Protein AF-A0A351L4I7-F1 (afdb_monomer)

Secondary structure (DSSP, 8-state):
---HHHHHHHHHTTS-HHHHHHHHHHHHHHHHHS-S-PPPPGGGGGGGTT-S-HHHHHHHHHHIIIIIS---TT--

Mean predicted aligned error: 12.72 Å

Foldseek 3Di:
DDDPVVVVVVVLVPDDPVVVVVVVVVVVVVVVVPPPDPDDDVVVCVVVVVVQDPVNVVVVVVCCVPPPVPPPPPVD

pLDDT: mean 85.95, std 10.95, range [58.47, 95.81]

Structure (mmCIF, N/CA/C/O backbone):
data_AF-A0A351L4I7-F1
#
_entry.id   AF-A0A351L4I7-F1
#
loop_
_atom_site.group_PDB
_atom_site.id
_atom_site.type_symbol
_atom_site.label_atom_id
_atom_site.label_alt_id
_atom_site.label_comp_id
_atom_site.label_asym_id
_atom_site.label_entity_id
_atom_site.label_seq_id
_atom_site.pdbx_PDB_ins_code
_atom_site.Cartn_x
_atom_site.Cartn_y
_atom_site.Cartn_z
_atom_site.occupancy
_atom_site.B_iso_or_equiv
_atom_site.auth_seq_id
_atom_site.auth_comp_id
_atom_site.auth_asym_id
_atom_site.auth_atom_id
_atom_site.pdbx_PDB_model_num
ATOM 1 N N . MET A 1 1 ? -0.204 12.681 -27.938 1.00 72.50 1 MET A N 1
ATOM 2 C CA . MET A 1 1 ? 0.619 12.667 -26.709 1.00 72.50 1 MET A CA 1
ATOM 3 C C . MET A 1 1 ? 0.871 11.207 -26.366 1.00 72.50 1 MET A C 1
ATOM 5 O O . MET A 1 1 ? -0.100 10.469 -26.277 1.00 72.50 1 MET A O 1
ATOM 9 N N . GLN A 1 2 ? 2.126 10.764 -26.311 1.00 78.06 2 GLN A N 1
ATOM 10 C CA . GLN A 1 2 ? 2.459 9.349 -26.109 1.00 78.06 2 GLN A CA 1
ATOM 11 C C . GLN A 1 2 ? 2.250 8.945 -24.641 1.00 78.06 2 GLN A C 1
ATOM 13 O O . GLN A 1 2 ? 2.517 9.753 -23.746 1.00 78.06 2 GLN A O 1
ATOM 18 N N . SER A 1 3 ? 1.761 7.727 -24.385 1.00 95.06 3 SER A N 1
ATOM 19 C CA . SER A 1 3 ? 1.514 7.277 -23.013 1.00 95.06 3 SER A CA 1
ATOM 20 C C . SER A 1 3 ? 2.831 7.061 -22.259 1.00 95.06 3 SER A C 1
ATOM 22 O O . SER A 1 3 ? 3.872 6.759 -22.848 1.00 95.06 3 SER A O 1
ATOM 24 N N . THR A 1 4 ? 2.806 7.198 -20.931 1.00 93.56 4 THR A N 1
ATOM 25 C CA . THR A 1 4 ? 3.976 6.902 -20.086 1.00 93.56 4 THR A CA 1
ATOM 26 C C . THR A 1 4 ? 4.466 5.467 -20.284 1.00 93.56 4 THR A C 1
ATOM 28 O O . THR A 1 4 ? 5.671 5.238 -20.259 1.00 93.56 4 THR A O 1
ATOM 31 N N . ARG A 1 5 ? 3.553 4.520 -20.544 1.00 94.44 5 ARG A N 1
ATOM 32 C CA . ARG A 1 5 ? 3.881 3.117 -20.820 1.00 94.44 5 ARG A CA 1
ATOM 33 C C . ARG A 1 5 ? 4.723 2.973 -22.086 1.00 94.44 5 ARG A C 1
ATOM 35 O O . ARG A 1 5 ? 5.775 2.347 -22.034 1.00 94.44 5 ARG A O 1
ATOM 42 N N . ASP A 1 6 ? 4.306 3.593 -23.185 1.00 95.25 6 ASP A N 1
ATOM 43 C CA . ASP A 1 6 ? 5.013 3.463 -24.468 1.00 95.25 6 ASP A CA 1
ATOM 44 C C . ASP A 1 6 ? 6.415 4.085 -24.389 1.00 95.25 6 ASP A C 1
ATOM 46 O O . ASP A 1 6 ? 7.391 3.505 -24.851 1.00 95.25 6 ASP A O 1
ATOM 50 N N . ARG A 1 7 ? 6.541 5.217 -23.683 1.00 94.81 7 ARG A N 1
ATOM 51 C CA . ARG A 1 7 ? 7.833 5.873 -23.418 1.00 94.81 7 ARG A CA 1
ATOM 52 C C . ARG A 1 7 ? 8.787 5.023 -22.572 1.00 94.81 7 ARG A C 1
ATOM 54 O O . ARG A 1 7 ? 9.992 5.276 -22.592 1.00 94.81 7 ARG A O 1
ATOM 61 N N . ILE A 1 8 ? 8.269 4.112 -21.747 1.00 93.88 8 ILE A N 1
ATOM 62 C CA . ILE A 1 8 ? 9.092 3.169 -20.979 1.00 93.88 8 ILE A CA 1
ATOM 63 C C . ILE A 1 8 ? 9.577 2.063 -21.914 1.00 93.88 8 ILE A C 1
ATOM 65 O O . ILE A 1 8 ? 10.780 1.828 -21.967 1.00 93.88 8 ILE A O 1
ATOM 69 N N . LEU A 1 9 ? 8.677 1.460 -22.698 1.00 93.88 9 LEU A N 1
ATOM 70 C CA . LEU A 1 9 ? 9.011 0.380 -23.636 1.00 93.88 9 LEU A CA 1
ATOM 71 C C . LEU A 1 9 ? 10.114 0.793 -24.624 1.00 93.88 9 LEU A C 1
ATOM 73 O O . LEU A 1 9 ? 11.126 0.109 -24.719 1.00 93.88 9 LEU A O 1
ATOM 77 N N . GLU A 1 10 ? 10.004 1.978 -25.234 1.00 94.31 10 GLU A N 1
ATOM 78 C CA . GLU A 1 10 ? 11.028 2.492 -26.162 1.00 94.31 10 GLU A CA 1
ATOM 79 C C . GLU A 1 10 ? 12.426 2.645 -25.538 1.00 94.31 10 GLU A C 1
ATOM 81 O O . GLU A 1 10 ? 13.438 2.616 -26.243 1.00 94.31 10 GLU A O 1
ATOM 86 N N . ARG A 1 11 ? 12.501 2.867 -24.219 1.00 93.69 11 ARG A N 1
ATOM 87 C CA . ARG A 1 11 ? 13.779 2.967 -23.504 1.00 93.69 11 ARG A CA 1
ATOM 88 C C . ARG A 1 11 ? 14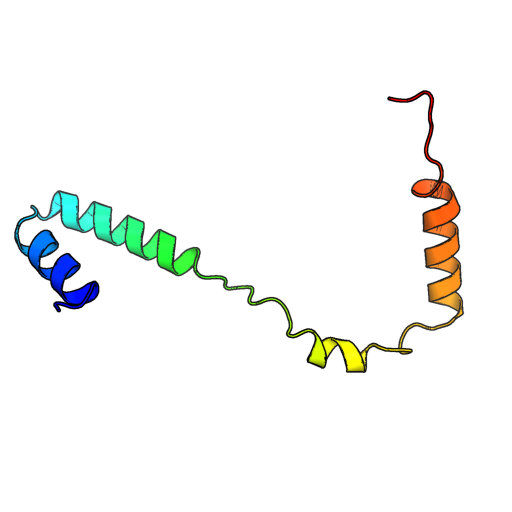.329 1.596 -23.145 1.00 93.69 11 ARG A C 1
ATOM 90 O O . ARG A 1 11 ? 15.543 1.436 -23.191 1.00 93.69 11 ARG A O 1
ATOM 97 N N . LEU A 1 12 ? 13.460 0.640 -22.812 1.00 94.00 12 LEU A N 1
ATOM 98 C CA . LEU A 1 12 ? 13.856 -0.731 -22.487 1.00 94.00 12 LEU A CA 1
ATOM 99 C C . LEU A 1 12 ? 14.475 -1.440 -23.697 1.00 94.00 12 LEU A C 1
ATOM 101 O O . LEU A 1 12 ? 15.500 -2.092 -23.535 1.00 94.00 12 LEU A O 1
ATOM 105 N N . ASP A 1 13 ? 13.950 -1.215 -24.906 1.00 93.25 13 ASP A N 1
ATOM 106 C CA . ASP A 1 13 ? 1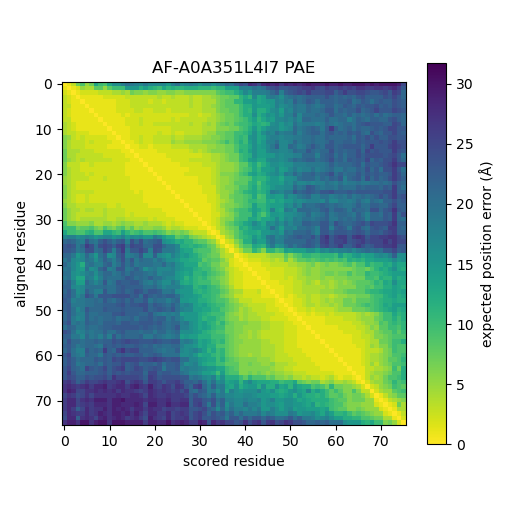4.448 -1.840 -26.147 1.00 93.25 13 ASP A CA 1
ATOM 107 C C . ASP A 1 13 ? 15.923 -1.529 -26.469 1.00 93.25 13 ASP A C 1
ATOM 109 O O . ASP A 1 13 ? 16.540 -2.188 -27.305 1.00 93.25 13 ASP A O 1
ATOM 113 N N . ARG A 1 14 ? 16.506 -0.504 -25.837 1.00 94.19 14 ARG A N 1
ATOM 114 C CA . ARG A 1 14 ? 17.892 -0.065 -26.070 1.00 94.19 14 ARG A CA 1
ATOM 115 C C . ARG A 1 14 ? 18.875 -0.568 -25.016 1.00 94.19 14 ARG A C 1
ATOM 117 O O . ARG A 1 14 ? 20.061 -0.251 -25.109 1.00 94.19 14 ARG A O 1
ATOM 124 N N . LEU A 1 15 ? 18.396 -1.274 -23.993 1.00 94.38 15 LEU A N 1
ATOM 125 C CA . LEU A 1 15 ? 19.213 -1.692 -22.860 1.00 94.38 15 LEU A CA 1
ATOM 126 C C . LEU A 1 15 ? 19.744 -3.120 -23.040 1.00 94.38 15 LEU A C 1
ATOM 128 O O . LEU A 1 15 ? 19.061 -3.968 -23.610 1.00 94.38 15 LEU A O 1
ATOM 132 N N . PRO A 1 16 ? 20.955 -3.410 -22.537 1.00 95.81 16 PRO A N 1
ATOM 133 C CA . PRO A 1 16 ? 21.473 -4.768 -22.482 1.00 95.81 16 PRO A CA 1
ATOM 134 C C . PRO A 1 16 ? 20.728 -5.610 -21.435 1.00 95.81 16 PRO A C 1
ATOM 136 O O . PRO A 1 16 ? 20.236 -5.096 -20.430 1.00 95.81 16 PRO A O 1
ATOM 139 N N . GLU A 1 17 ? 20.736 -6.927 -21.633 1.00 94.00 17 GLU A N 1
ATOM 140 C CA . GLU A 1 17 ? 20.021 -7.909 -20.803 1.00 94.00 17 GLU A CA 1
ATOM 141 C C . GLU A 1 17 ? 20.340 -7.804 -19.301 1.00 94.00 17 GLU A C 1
ATOM 143 O O . GLU A 1 17 ? 19.467 -7.962 -18.451 1.00 94.00 17 GLU A O 1
ATOM 148 N N . THR A 1 18 ? 21.586 -7.490 -18.940 1.00 95.06 18 THR A N 1
ATOM 149 C CA . THR A 1 18 ? 21.988 -7.327 -17.534 1.00 95.06 18 THR A CA 1
ATOM 150 C C . THR A 1 18 ? 21.238 -6.184 -16.850 1.00 95.06 18 THR A C 1
ATOM 152 O O . THR A 1 18 ? 20.764 -6.345 -15.730 1.00 95.06 18 THR A O 1
ATOM 155 N N . MET A 1 19 ? 21.052 -5.060 -17.547 1.00 95.06 19 MET A N 1
ATOM 156 C CA . MET A 1 19 ? 20.297 -3.912 -17.038 1.00 95.06 19 MET A CA 1
ATOM 157 C C . MET A 1 19 ? 18.791 -4.185 -17.027 1.00 95.06 19 MET A C 1
ATOM 159 O O . MET A 1 19 ? 18.092 -3.725 -16.128 1.00 95.06 19 MET A O 1
ATOM 163 N N . LEU A 1 20 ? 18.278 -4.958 -17.990 1.00 95.56 20 LEU A N 1
ATOM 164 C CA . LEU A 1 20 ? 16.877 -5.390 -17.979 1.00 95.56 20 LEU A CA 1
ATOM 165 C C . LEU A 1 20 ? 16.563 -6.258 -16.753 1.00 95.56 20 LEU A C 1
ATOM 167 O O . LEU A 1 20 ? 15.513 -6.078 -16.139 1.00 95.56 20 LEU A O 1
ATOM 171 N N . ASN A 1 21 ? 17.493 -7.125 -16.340 1.00 95.75 21 ASN A N 1
ATOM 172 C CA . ASN A 1 21 ? 17.356 -7.915 -15.114 1.00 95.75 21 ASN A CA 1
ATOM 173 C C . ASN A 1 21 ? 17.324 -7.045 -13.847 1.00 95.75 21 ASN A C 1
ATOM 175 O O . ASN A 1 21 ? 16.500 -7.279 -12.963 1.00 95.75 21 ASN A O 1
ATOM 179 N N . GLU A 1 22 ? 18.167 -6.012 -13.763 1.00 95.44 22 GLU A N 1
ATOM 180 C CA . GLU A 1 22 ? 18.126 -5.044 -12.653 1.00 95.44 22 GLU A CA 1
ATOM 181 C C . GLU A 1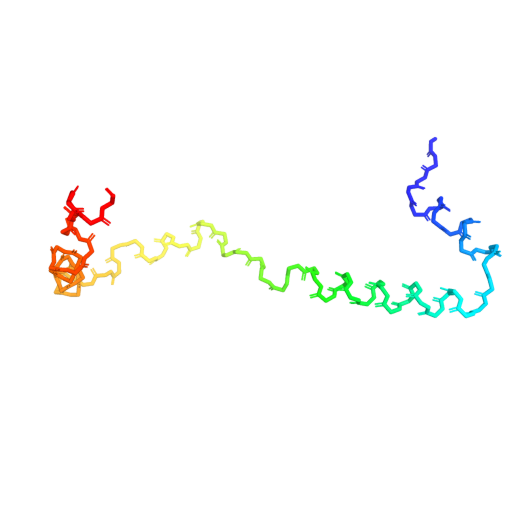 22 ? 16.792 -4.281 -12.614 1.00 95.44 22 GLU A C 1
ATOM 183 O O . GLU A 1 22 ? 16.192 -4.100 -11.551 1.00 95.44 22 GLU A O 1
ATOM 188 N N . ILE A 1 23 ? 16.285 -3.877 -13.782 1.00 95.25 23 ILE A N 1
ATOM 189 C CA . ILE A 1 23 ? 14.985 -3.209 -13.906 1.00 95.25 23 ILE A CA 1
ATOM 190 C C . ILE A 1 23 ? 13.849 -4.136 -13.472 1.00 95.25 23 ILE A C 1
ATOM 192 O O . ILE A 1 23 ? 12.939 -3.682 -12.778 1.00 95.25 23 ILE A O 1
ATOM 196 N N . LEU A 1 24 ? 13.895 -5.418 -13.841 1.00 95.38 24 LEU A N 1
ATOM 197 C CA . LEU A 1 24 ? 12.888 -6.398 -13.441 1.00 95.38 24 LEU A CA 1
ATOM 198 C C . LEU A 1 24 ? 12.832 -6.544 -11.914 1.00 95.38 24 LEU A C 1
ATOM 200 O O . LEU A 1 24 ? 11.761 -6.394 -11.331 1.00 95.38 24 LEU A O 1
ATOM 204 N N . GLN A 1 25 ? 13.987 -6.701 -11.257 1.00 95.19 25 GLN A N 1
ATOM 205 C CA . GLN A 1 25 ? 14.069 -6.751 -9.791 1.00 95.19 25 GLN A CA 1
ATOM 206 C C . GLN A 1 25 ? 13.504 -5.485 -9.133 1.00 95.19 25 GLN A C 1
ATOM 208 O O . GLN A 1 25 ? 12.813 -5.547 -8.111 1.00 95.19 25 GLN A O 1
ATOM 213 N N . PHE A 1 26 ? 13.775 -4.318 -9.721 1.00 93.56 26 PHE A N 1
ATOM 214 C CA . PHE A 1 26 ? 13.225 -3.062 -9.232 1.00 93.56 26 PHE A CA 1
ATOM 215 C C . PHE A 1 26 ? 11.701 -3.000 -9.393 1.00 93.56 26 PHE A C 1
ATOM 217 O O . PHE A 1 26 ? 11.014 -2.626 -8.441 1.00 93.56 26 PHE A O 1
ATOM 224 N N . ILE A 1 27 ? 11.162 -3.396 -10.550 1.00 93.56 27 ILE A N 1
ATOM 225 C CA . ILE A 1 27 ? 9.713 -3.464 -10.788 1.00 93.56 27 ILE A CA 1
ATOM 226 C C . ILE A 1 27 ? 9.054 -4.413 -9.786 1.00 93.56 27 ILE A C 1
ATOM 228 O O . ILE A 1 27 ? 8.061 -4.023 -9.177 1.00 93.56 27 ILE A O 1
ATOM 232 N N . ASP A 1 28 ? 9.628 -5.587 -9.531 1.00 92.50 28 ASP A N 1
ATOM 233 C CA . ASP A 1 28 ? 9.117 -6.524 -8.524 1.00 92.50 28 ASP A CA 1
ATOM 234 C C . ASP A 1 28 ? 9.103 -5.888 -7.128 1.00 92.50 28 ASP A C 1
ATOM 236 O O . ASP A 1 28 ? 8.121 -5.994 -6.390 1.00 92.50 28 ASP A O 1
ATOM 240 N N . SER A 1 29 ? 10.149 -5.132 -6.776 1.00 91.62 29 SER A N 1
ATOM 241 C CA . SER A 1 29 ? 10.177 -4.372 -5.523 1.00 91.62 29 SER A CA 1
ATOM 242 C C . SER A 1 29 ? 9.078 -3.302 -5.461 1.00 91.62 29 SER A C 1
ATOM 244 O O . SER A 1 29 ? 8.489 -3.096 -4.402 1.00 91.62 29 SER A O 1
ATOM 246 N N . LEU A 1 30 ? 8.766 -2.639 -6.581 1.00 88.62 30 LEU A N 1
ATOM 247 C CA . LEU A 1 30 ? 7.686 -1.656 -6.664 1.00 88.62 30 LEU A CA 1
ATOM 248 C C . LEU A 1 30 ? 6.316 -2.319 -6.552 1.00 88.62 30 LEU A C 1
ATOM 250 O O . LEU A 1 30 ? 5.458 -1.798 -5.847 1.00 88.62 30 LEU A O 1
ATOM 254 N N . VAL A 1 31 ? 6.120 -3.466 -7.204 1.00 86.62 31 VAL A N 1
ATOM 255 C CA . VAL A 1 31 ? 4.890 -4.264 -7.127 1.00 86.62 31 VAL A CA 1
ATOM 256 C C . VAL A 1 31 ? 4.649 -4.723 -5.691 1.00 86.62 31 VAL A C 1
ATOM 258 O O . VAL A 1 31 ? 3.537 -4.598 -5.194 1.00 86.62 31 VAL A O 1
ATOM 261 N N . ASN A 1 32 ? 5.699 -5.145 -4.986 1.00 81.31 32 ASN A N 1
ATOM 262 C CA . ASN A 1 32 ? 5.624 -5.525 -3.574 1.00 81.31 32 ASN A CA 1
ATOM 263 C C . ASN A 1 32 ? 5.417 -4.326 -2.629 1.00 81.31 32 ASN A C 1
ATOM 265 O O . ASN A 1 32 ? 4.911 -4.492 -1.521 1.00 81.31 32 ASN A O 1
ATOM 269 N N . ARG A 1 33 ? 5.798 -3.113 -3.056 1.00 77.62 33 ARG A N 1
ATOM 270 C CA . ARG A 1 33 ? 5.512 -1.847 -2.358 1.00 77.62 33 ARG A CA 1
ATOM 271 C C . ARG A 1 33 ? 4.146 -1.268 -2.697 1.00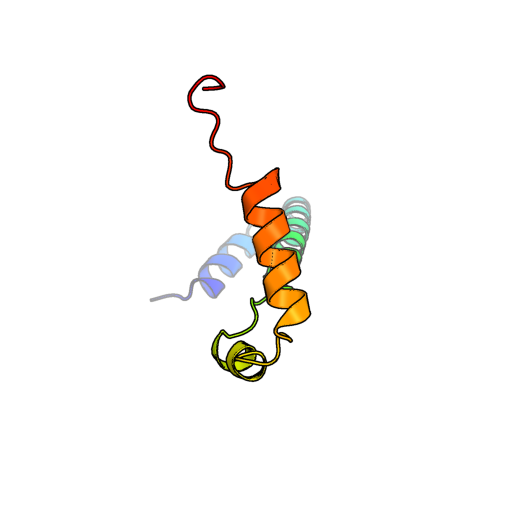 77.62 33 ARG A C 1
ATOM 273 O O . ARG A 1 33 ? 3.715 -0.346 -2.000 1.00 77.62 33 ARG A O 1
ATOM 280 N N . LEU A 1 34 ? 3.471 -1.750 -3.748 1.00 72.31 34 LEU A N 1
ATOM 281 C CA . LEU A 1 34 ? 2.071 -1.403 -3.954 1.00 72.31 34 LEU A CA 1
ATOM 282 C C . LEU A 1 34 ? 1.357 -1.768 -2.657 1.00 72.31 34 LEU A C 1
ATOM 284 O O . LEU A 1 34 ? 1.578 -2.863 -2.141 1.00 72.31 34 LEU A O 1
ATOM 288 N N . PRO A 1 35 ? 0.567 -0.853 -2.082 1.00 61.22 35 PRO A N 1
ATOM 289 C CA . PRO A 1 35 ? 0.030 -1.060 -0.755 1.00 61.22 35 PRO A CA 1
ATOM 290 C C . PRO A 1 35 ? -0.815 -2.336 -0.751 1.00 61.22 35 PRO A C 1
ATOM 292 O O . PRO A 1 35 ? -1.952 -2.338 -1.222 1.00 61.22 35 PRO A O 1
ATOM 295 N N . ALA A 1 36 ? -0.267 -3.416 -0.181 1.00 58.47 36 ALA A N 1
ATOM 296 C CA . ALA A 1 36 ? -1.054 -4.557 0.275 1.00 58.47 36 ALA A CA 1
ATOM 297 C C . ALA A 1 36 ? -2.073 -4.082 1.323 1.00 58.47 36 ALA A C 1
ATOM 299 O O . ALA A 1 36 ? -3.169 -4.619 1.443 1.00 58.47 36 ALA A O 1
ATOM 300 N N . VAL A 1 37 ? -1.734 -2.998 2.023 1.00 59.66 37 VAL A N 1
ATOM 301 C CA . VAL A 1 37 ? -2.588 -2.320 2.986 1.00 59.66 37 VAL A CA 1
ATOM 302 C C . VAL A 1 37 ? -3.198 -1.088 2.324 1.00 59.66 37 VAL A C 1
ATOM 304 O O . VAL A 1 37 ? -2.739 0.041 2.495 1.00 59.66 37 VAL A O 1
ATOM 307 N N . LYS A 1 38 ? -4.269 -1.287 1.553 1.00 67.75 38 LYS A N 1
ATOM 308 C CA . LYS A 1 38 ? -5.262 -0.216 1.433 1.00 67.75 38 LYS A CA 1
ATOM 309 C C . LYS A 1 38 ? -5.843 -0.042 2.833 1.00 67.75 38 LYS A C 1
ATOM 311 O O . LYS A 1 38 ? -6.377 -1.002 3.382 1.00 67.75 38 LYS A O 1
ATOM 316 N N . GLY A 1 39 ? -5.703 1.145 3.421 1.00 73.56 39 GLY A N 1
ATOM 317 C CA . GLY A 1 39 ? -6.400 1.459 4.667 1.00 73.56 39 GLY A CA 1
ATOM 318 C C . GLY A 1 39 ? -7.886 1.105 4.546 1.00 73.56 39 GLY A C 1
ATOM 319 O O . GLY A 1 39 ? -8.456 1.160 3.451 1.00 73.56 39 GLY A O 1
ATOM 320 N N . ILE A 1 40 ? -8.510 0.709 5.653 1.00 79.00 40 ILE A N 1
ATOM 321 C CA . ILE A 1 40 ? -9.938 0.389 5.659 1.00 79.00 40 ILE A CA 1
ATOM 322 C C . ILE A 1 40 ? -10.705 1.682 5.332 1.00 79.00 40 ILE A C 1
ATOM 324 O O . ILE A 1 40 ? -10.496 2.690 6.011 1.00 79.00 40 ILE A O 1
ATOM 328 N N . PRO A 1 41 ? -11.572 1.703 4.298 1.00 85.62 41 PRO A N 1
ATOM 329 C CA . PRO A 1 41 ? -12.416 2.860 4.031 1.00 85.62 41 PRO A CA 1
ATOM 330 C C . PRO A 1 41 ? -13.171 3.271 5.295 1.00 85.62 41 PRO A C 1
ATOM 332 O O . PRO A 1 41 ? -13.880 2.447 5.862 1.00 85.62 41 PRO A O 1
ATOM 335 N N . GLY A 1 42 ? -13.075 4.540 5.704 1.00 84.81 42 GLY A N 1
ATOM 336 C CA . GLY A 1 42 ? -13.649 5.010 6.974 1.00 84.81 42 GLY A CA 1
ATOM 337 C C . GLY A 1 42 ? -15.145 4.715 7.140 1.00 84.81 42 GLY A C 1
ATOM 338 O O . GLY A 1 42 ? -15.599 4.460 8.246 1.00 84.81 42 GLY A O 1
ATOM 339 N N . LYS A 1 43 ? -15.899 4.629 6.034 1.00 90.69 43 LYS A N 1
ATOM 340 C CA . LYS A 1 43 ? -17.304 4.189 6.039 1.00 90.69 43 LYS A CA 1
ATOM 341 C C . LYS A 1 43 ? -17.527 2.802 6.663 1.00 90.69 43 LYS A C 1
ATOM 343 O O . LYS A 1 43 ? -18.595 2.571 7.201 1.00 90.69 43 LYS A O 1
ATOM 348 N N . LEU A 1 44 ? -16.544 1.900 6.586 1.00 87.25 44 LEU A N 1
ATOM 349 C CA . LEU A 1 44 ? -16.605 0.562 7.189 1.00 87.25 44 LEU A CA 1
ATOM 350 C C . LEU A 1 44 ? -16.310 0.588 8.694 1.00 87.25 44 LEU A C 1
ATOM 352 O O . LEU A 1 44 ? -16.622 -0.366 9.389 1.00 87.25 44 LEU A O 1
ATOM 356 N N . LEU A 1 45 ? -15.720 1.671 9.209 1.00 89.94 45 LEU A N 1
ATOM 357 C CA . LEU A 1 45 ? -15.496 1.846 10.645 1.00 89.94 45 LEU A CA 1
ATOM 358 C C . LEU A 1 45 ? -16.758 2.339 11.366 1.00 89.94 45 LEU A C 1
ATOM 360 O O . LEU A 1 45 ? -16.804 2.299 12.589 1.00 89.94 45 LEU A O 1
ATOM 364 N N . LEU A 1 46 ? -17.783 2.789 10.630 1.00 91.44 46 LEU A N 1
ATOM 365 C CA . LEU A 1 46 ? -19.053 3.225 11.219 1.00 91.44 46 LEU A CA 1
ATOM 366 C C . LEU A 1 46 ? -19.781 2.083 11.935 1.00 91.44 46 LEU A C 1
ATOM 368 O O . LEU A 1 46 ? -20.460 2.343 12.921 1.00 91.44 46 LEU A O 1
ATOM 372 N N . ASP A 1 47 ? -19.581 0.837 11.504 1.00 89.31 47 ASP A N 1
ATOM 373 C CA . ASP A 1 47 ? -20.144 -0.344 12.171 1.00 89.31 47 ASP A CA 1
ATOM 374 C C . ASP A 1 47 ? -19.565 -0.552 13.585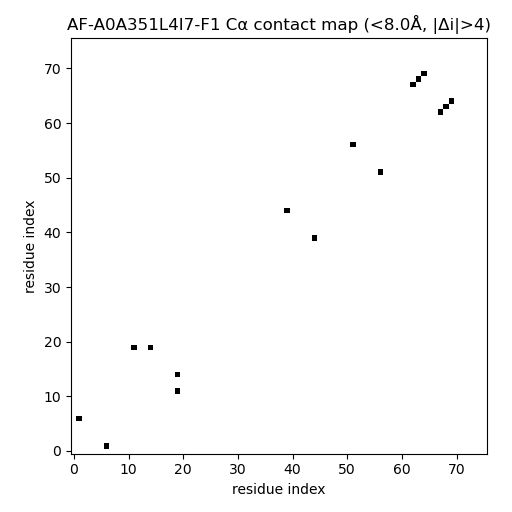 1.00 89.31 47 ASP A C 1
ATOM 376 O O . ASP A 1 47 ? -20.170 -1.230 14.411 1.00 89.31 47 ASP A O 1
ATOM 380 N N . LEU A 1 48 ? -18.411 0.057 13.885 1.00 87.75 48 LEU A N 1
ATOM 381 C CA . LEU A 1 48 ? -17.794 0.056 15.215 1.00 87.75 48 LEU A CA 1
ATOM 382 C C . LEU A 1 48 ? -18.280 1.227 16.090 1.00 87.75 48 LEU A C 1
ATOM 384 O O . LEU A 1 48 ? -17.936 1.318 17.269 1.00 87.75 48 LEU A O 1
ATOM 388 N N . ALA A 1 49 ? -19.062 2.165 15.545 1.00 87.69 49 ALA A N 1
ATOM 389 C CA . ALA A 1 49 ? -19.541 3.308 16.310 1.00 87.69 49 ALA A CA 1
ATOM 390 C C . ALA A 1 49 ? -20.505 2.843 17.412 1.00 87.69 49 ALA A C 1
ATOM 392 O O . AL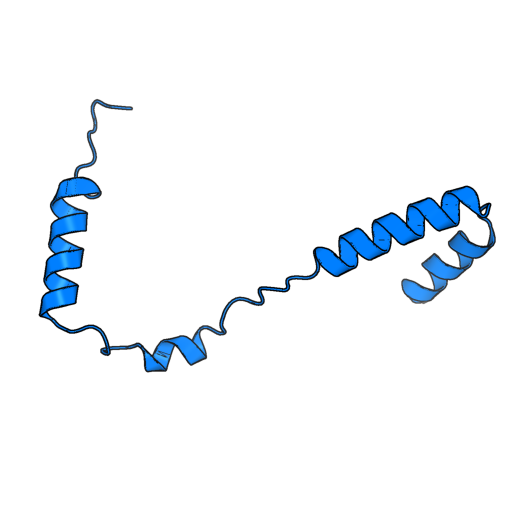A A 1 49 ? -21.566 2.286 17.142 1.00 87.69 49 ALA A O 1
ATOM 393 N N . GLY A 1 50 ? -20.126 3.081 18.668 1.00 86.62 50 GLY A N 1
ATOM 394 C CA . GLY A 1 50 ? -20.903 2.640 19.828 1.00 86.62 50 GLY A CA 1
ATOM 395 C C . GLY A 1 50 ? -20.770 1.150 20.155 1.00 86.62 50 GLY A C 1
ATOM 396 O O . GLY A 1 50 ? -21.456 0.685 21.059 1.00 86.62 50 GLY A O 1
ATOM 397 N N . SER A 1 51 ? -19.888 0.404 19.473 1.00 92.00 51 SER A N 1
ATOM 398 C CA . SER A 1 51 ? -19.617 -0.999 19.811 1.00 92.00 51 SER A CA 1
ATOM 399 C C . SER A 1 51 ? -18.720 -1.160 21.038 1.00 92.00 51 SER A C 1
ATOM 401 O O . SER A 1 51 ? -18.574 -2.276 21.524 1.00 92.00 51 SER A O 1
ATOM 403 N N . LEU A 1 52 ? -18.086 -0.078 21.507 1.00 91.75 52 LEU A N 1
ATOM 404 C CA . LEU A 1 52 ? -17.222 -0.093 22.683 1.00 91.75 52 LEU A CA 1
ATOM 405 C C . LEU A 1 52 ? -18.085 -0.086 23.958 1.00 91.75 52 LEU A C 1
ATOM 407 O O . LEU A 1 52 ? -18.805 0.895 24.183 1.00 91.75 52 LEU A O 1
ATOM 411 N N . PRO A 1 53 ? -18.026 -1.137 24.794 1.00 94.75 53 PRO A N 1
ATOM 412 C C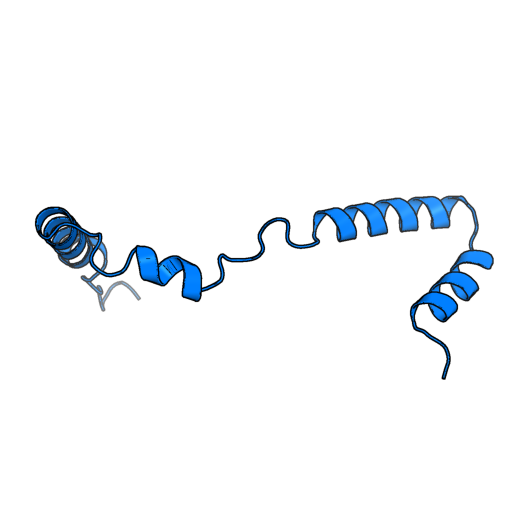A . PRO A 1 53 ? -18.690 -1.155 26.091 1.00 94.75 53 PRO A CA 1
ATOM 413 C C . PRO A 1 53 ? -18.228 0.008 26.975 1.00 94.75 53 PRO A C 1
ATOM 415 O O . PRO A 1 53 ? -17.089 0.464 26.895 1.00 94.75 53 PRO A O 1
ATOM 418 N N . SER A 1 54 ? -19.110 0.490 27.851 1.00 92.75 54 SER A N 1
ATOM 419 C CA . SER A 1 54 ? -18.789 1.613 28.742 1.00 92.75 54 SER A CA 1
ATOM 420 C C . SER A 1 54 ? -17.661 1.299 29.725 1.00 92.75 54 SER A C 1
ATOM 422 O O . SER A 1 54 ? -16.934 2.206 30.115 1.00 92.75 54 SER A O 1
ATOM 424 N N . GLU A 1 55 ? -17.542 0.035 30.133 1.00 95.62 55 GLU A N 1
ATOM 425 C CA . GLU A 1 55 ? -16.483 -0.450 31.020 1.00 95.62 55 GLU A CA 1
ATOM 426 C C . GLU A 1 55 ? -15.121 -0.347 30.327 1.00 95.62 55 GLU A C 1
ATOM 428 O O . GLU A 1 55 ? -14.280 0.429 30.775 1.00 95.62 55 GLU A O 1
ATOM 433 N N . ASP A 1 56 ? -14.976 -0.969 29.154 1.00 94.81 56 ASP A N 1
ATOM 434 C CA . ASP A 1 56 ? -13.777 -0.867 28.313 1.00 94.81 56 ASP A CA 1
ATOM 435 C C . ASP A 1 56 ? -13.414 0.597 28.006 1.00 94.81 56 ASP A C 1
ATOM 437 O O . ASP A 1 56 ? -12.253 1.000 28.081 1.00 94.81 56 ASP A O 1
ATOM 441 N N . ALA A 1 57 ? -14.410 1.442 27.708 1.00 91.88 57 ALA A N 1
ATOM 442 C CA . ALA A 1 57 ? -14.190 2.869 27.473 1.00 91.88 57 ALA A CA 1
ATOM 443 C C . ALA A 1 57 ? -13.662 3.609 28.718 1.00 91.88 57 ALA A C 1
ATOM 445 O O . ALA A 1 57 ? -12.885 4.561 28.589 1.00 91.88 57 ALA A O 1
ATOM 446 N N . SER A 1 58 ? -14.093 3.198 29.913 1.00 94.25 58 SER A N 1
ATOM 447 C CA . SER A 1 58 ? -13.626 3.748 31.186 1.00 94.25 58 SER A CA 1
ATOM 448 C C . SER A 1 58 ? -12.196 3.307 31.490 1.00 94.25 58 SER A C 1
ATOM 450 O O . SER A 1 58 ? -11.379 4.138 31.884 1.00 94.25 58 SER A O 1
ATOM 452 N N . GLU A 1 59 ? -11.871 2.036 31.258 1.00 94.50 59 GLU A N 1
ATOM 453 C CA . GLU A 1 59 ? -10.512 1.512 31.433 1.00 94.50 59 GLU A CA 1
ATOM 454 C C . GLU A 1 59 ? -9.523 2.196 30.485 1.00 94.50 59 GLU A C 1
ATOM 456 O O . GLU A 1 59 ? -8.473 2.675 30.915 1.00 94.50 59 GLU A O 1
ATOM 461 N N . MET A 1 60 ? -9.891 2.342 29.206 1.00 91.31 60 MET A N 1
ATOM 462 C CA . MET A 1 60 ? -9.079 3.070 28.228 1.00 91.31 60 MET A CA 1
ATOM 463 C C . MET A 1 60 ? -8.842 4.522 28.651 1.00 91.31 60 MET A C 1
ATOM 465 O O . MET A 1 60 ? -7.729 5.030 28.524 1.00 91.31 60 MET A O 1
ATOM 469 N N . ARG A 1 61 ? -9.876 5.200 29.166 1.00 90.19 61 ARG A N 1
ATOM 470 C CA . ARG A 1 61 ? -9.757 6.578 29.659 1.00 90.19 61 ARG A CA 1
ATOM 471 C C . ARG A 1 61 ? -8.789 6.671 30.832 1.00 90.19 61 ARG A C 1
ATOM 473 O O . ARG A 1 61 ? -7.926 7.542 30.822 1.00 90.19 61 ARG A O 1
ATOM 480 N N . GLN A 1 62 ? -8.903 5.760 31.793 1.00 91.38 62 GLN A N 1
ATOM 481 C CA . GLN A 1 62 ? -8.031 5.732 32.960 1.00 91.38 62 GLN A CA 1
ATOM 482 C C . GLN A 1 62 ? -6.569 5.461 32.577 1.00 91.38 62 GLN A C 1
ATOM 484 O O . GLN A 1 62 ? -5.676 6.136 33.082 1.00 91.38 62 GLN A O 1
ATOM 489 N N . ALA A 1 63 ? -6.319 4.538 31.644 1.00 89.69 63 ALA A N 1
ATOM 490 C CA . ALA A 1 63 ? -4.975 4.284 31.124 1.00 89.69 63 ALA A CA 1
ATOM 491 C C . ALA A 1 63 ? -4.381 5.523 30.430 1.00 89.69 63 ALA A C 1
ATOM 493 O O . ALA A 1 63 ? -3.227 5.874 30.661 1.00 89.69 63 ALA A O 1
ATOM 494 N N . ILE A 1 64 ? -5.180 6.239 29.627 1.00 87.50 64 ILE A N 1
ATOM 495 C CA . ILE A 1 64 ? -4.735 7.487 28.993 1.00 87.50 64 ILE A CA 1
ATOM 496 C C . ILE A 1 64 ? -4.382 8.531 30.054 1.00 87.50 64 ILE A C 1
ATOM 498 O O . ILE A 1 64 ? -3.317 9.125 29.968 1.00 87.50 64 ILE A O 1
ATOM 502 N N . GLU A 1 65 ? -5.240 8.759 31.047 1.00 87.88 65 GLU A N 1
ATOM 503 C CA . GLU A 1 65 ? -5.023 9.782 32.082 1.00 87.88 65 GLU A CA 1
ATOM 504 C C . GLU A 1 65 ? -3.803 9.492 32.968 1.00 87.88 65 GLU A C 1
ATOM 506 O O . GLU A 1 65 ? -3.100 10.426 33.359 1.00 87.88 65 GLU A O 1
ATOM 511 N N . ASN A 1 66 ? -3.535 8.215 33.248 1.00 84.19 66 ASN A N 1
ATOM 512 C CA . ASN A 1 66 ? -2.436 7.799 34.114 1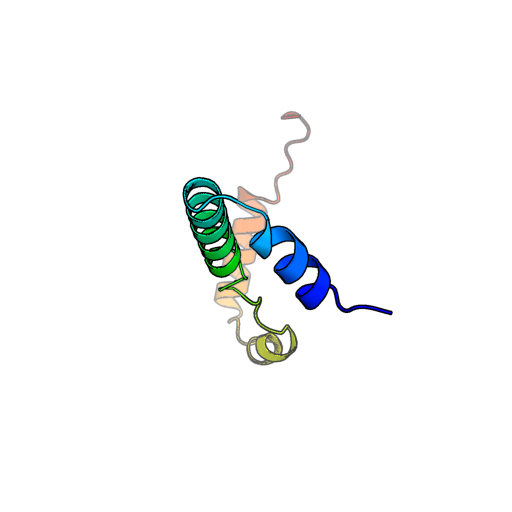.00 84.19 66 ASN A CA 1
ATOM 513 C C . ASN A 1 66 ? -1.082 7.738 33.389 1.00 84.19 66 ASN A C 1
ATOM 515 O O . ASN A 1 66 ? -0.082 8.122 33.988 1.00 84.19 66 ASN A O 1
ATOM 519 N N . ASP A 1 67 ? -1.047 7.300 32.122 1.00 72.75 67 ASP A N 1
ATOM 520 C CA . ASP A 1 67 ? 0.214 6.979 31.430 1.00 72.75 67 ASP A CA 1
ATOM 521 C C . ASP A 1 67 ? 0.536 7.888 30.226 1.00 72.75 67 ASP A C 1
ATOM 523 O O . ASP A 1 67 ? 1.697 8.015 29.849 1.00 72.75 67 ASP A O 1
ATOM 527 N N . CYS A 1 68 ? -0.462 8.508 29.580 1.00 70.00 68 CYS A N 1
ATOM 528 C CA . CYS A 1 68 ? -0.272 9.298 28.344 1.00 70.00 68 CYS A CA 1
ATOM 529 C C . CYS A 1 68 ? -0.679 10.776 28.469 1.00 70.00 68 CYS A C 1
ATOM 531 O O . CYS A 1 68 ? -0.229 11.611 27.687 1.00 70.00 68 CYS A O 1
ATOM 533 N N . GLY A 1 69 ? -1.575 11.102 29.400 1.00 64.00 69 GLY A N 1
ATOM 534 C CA . GLY A 1 69 ? -2.130 12.437 29.622 1.00 64.00 69 GLY A CA 1
ATOM 535 C C . GLY A 1 69 ? -1.326 13.280 30.610 1.00 64.00 69 GLY A C 1
ATOM 536 O O . GLY A 1 69 ? -1.561 14.484 30.709 1.00 64.00 69 GLY A O 1
ATOM 537 N N . GLN A 1 70 ? -0.376 12.670 31.320 1.00 67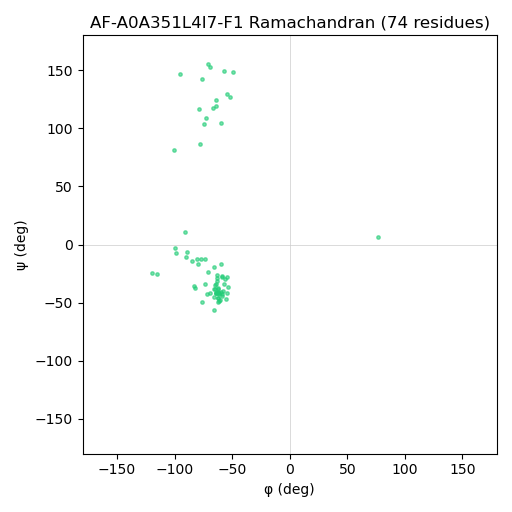.31 70 GLN A N 1
ATOM 538 C CA . GLN A 1 70 ? 0.614 13.364 32.139 1.00 67.31 70 GLN A CA 1
ATOM 539 C C . GLN A 1 70 ? 1.686 13.930 31.200 1.00 67.31 70 GLN A C 1
ATOM 541 O O . GLN A 1 70 ? 2.678 13.275 30.894 1.00 67.31 70 GLN A O 1
ATOM 546 N N . VAL A 1 71 ? 1.455 15.132 30.675 1.00 66.25 71 VAL A N 1
ATOM 547 C CA . VAL A 1 71 ? 2.520 15.877 29.999 1.00 66.25 71 VAL A CA 1
ATOM 548 C C . VAL A 1 71 ? 3.441 16.408 31.090 1.00 66.25 71 VAL A C 1
ATOM 550 O O . VAL A 1 71 ? 3.079 17.356 31.788 1.00 66.25 71 VAL A O 1
ATOM 553 N N . ASP A 1 72 ? 4.603 15.782 31.258 1.00 70.94 72 ASP A N 1
ATOM 554 C CA . ASP A 1 72 ? 5.667 16.355 32.072 1.00 70.94 72 ASP A CA 1
ATOM 555 C C . ASP A 1 72 ? 6.278 17.539 31.306 1.00 70.94 72 ASP A C 1
ATOM 557 O O . ASP A 1 72 ? 6.912 17.380 30.260 1.00 70.94 72 ASP A O 1
ATOM 561 N N . PHE A 1 73 ? 6.003 18.750 31.791 1.00 69.06 73 PHE A N 1
ATOM 562 C CA . PHE A 1 73 ? 6.512 19.990 31.205 1.00 69.06 73 PHE A CA 1
ATOM 563 C C . PHE A 1 73 ? 8.005 20.212 31.488 1.00 69.06 73 PHE A C 1
ATOM 565 O O . PHE A 1 73 ? 8.598 21.081 30.849 1.00 69.06 73 PHE A O 1
ATOM 572 N N . ASP A 1 74 ? 8.594 19.447 32.411 1.00 74.81 74 ASP A N 1
ATOM 573 C CA . ASP A 1 74 ? 9.998 19.534 32.814 1.00 74.81 74 ASP A CA 1
ATOM 574 C C . ASP A 1 74 ? 10.881 18.466 32.126 1.00 74.81 74 ASP A C 1
ATOM 576 O O . ASP A 1 74 ? 12.108 18.526 32.227 1.00 74.81 74 ASP A O 1
ATOM 580 N N . GLU A 1 75 ? 10.291 17.514 31.387 1.00 65.06 75 GLU A N 1
ATOM 581 C CA . GLU A 1 75 ? 11.012 16.475 30.624 1.00 65.06 75 GLU A CA 1
ATOM 582 C C . GLU A 1 75 ? 11.352 16.858 29.160 1.00 65.06 75 GLU A C 1
ATOM 584 O O . GLU A 1 75 ? 11.804 15.999 28.396 1.00 65.06 75 GLU A O 1
ATOM 589 N N . TRP A 1 76 ? 11.193 18.131 28.755 1.00 61.62 76 TRP A N 1
ATOM 590 C CA . TRP A 1 76 ? 11.528 18.634 27.403 1.00 61.62 76 TRP A CA 1
ATOM 591 C C . TRP A 1 76 ? 12.549 19.778 27.389 1.00 61.62 76 TRP A C 1
ATOM 593 O O . TRP A 1 76 ? 12.291 20.832 28.011 1.00 61.62 76 TRP A O 1
#

Radius of gyration: 25.68 Å; Cα contacts (8 Å, |Δi|>4): 8; chains: 1; bounding box: 43×28×61 Å

Solvent-accessible surface area (backbone atoms only — not comparable to full-atom values): 4854 Å² total; per-residue (Å²): 133,85,54,74,66,57,64,47,51,68,55,55,78,75,54,57,71,73,59,51,53,53,50,50,56,49,49,52,52,49,60,70,62,46,67,88,69,68,75,79,60,69,80,68,53,55,79,53,63,84,67,67,52,72,66,62,54,48,53,54,49,49,50,38,56,72,73,67,60,63,76,64,79,84,80,113

Sequence (76 aa):
MQSTRDRILERLDRLPETMLNEILQFIDSLVNRLPAVKGIPGKLLLDLAGSLPSEDASEMRQAIENDCGQVDFDEW